Protein AF-A0A5E4MYR9-F1 (afdb_monomer)

Nearest PDB structures (foldseek):
  6zdt-assembly1_A  TM=9.716E-01  e=1.526E-05  Saccharomyces cerevisiae
  5gin-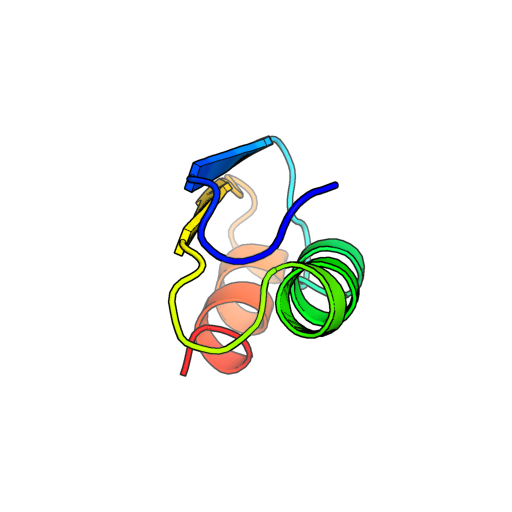assembly1_F  TM=9.532E-01  e=2.725E-04  Saccharolobus solfataricus
  1dl5-assembly1_A  TM=9.333E-01  e=2.630E-02  Thermotoga maritima
  3dh0-assembly1_A  TM=8.955E-01  e=1.851E-02  Aquifex aeolicus
  8h0t-assembly1_A-2  TM=8.730E-01  e=6.560E-02  Bacillus subtilis subsp. subtilis str. 168

pLDDT: mean 92.77, std 5.59, range [65.06, 96.75]

Structure (mmCIF, N/CA/C/O backbone):
data_AF-A0A5E4MYR9-F1
#
_entry.id   AF-A0A5E4MYR9-F1
#
loop_
_atom_site.group_PDB
_atom_site.id
_atom_site.type_symbol
_atom_site.label_atom_id
_atom_site.label_alt_id
_atom_site.label_comp_id
_atom_site.label_asym_id
_atom_site.label_entity_id
_atom_site.label_seq_id
_atom_site.pdbx_PDB_ins_code
_atom_site.Cartn_x
_atom_site.Cartn_y
_atom_site.Cartn_z
_atom_site.occupancy
_a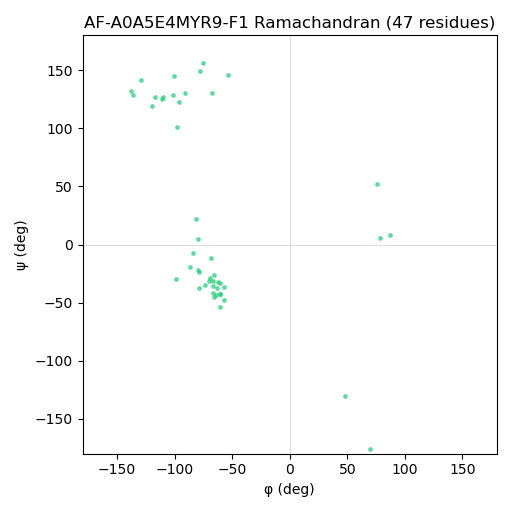tom_site.B_iso_or_equiv
_atom_site.auth_seq_id
_atom_site.auth_comp_id
_atom_site.auth_asym_id
_atom_site.auth_atom_id
_atom_site.pdbx_PDB_model_num
ATOM 1 N N . MET A 1 1 ? -5.266 10.881 9.611 1.00 65.06 1 MET A N 1
ATOM 2 C CA . MET A 1 1 ? -5.999 9.868 8.822 1.00 65.06 1 MET A CA 1
ATOM 3 C C . MET A 1 1 ? -6.970 9.193 9.761 1.00 65.06 1 MET A C 1
ATOM 5 O O . MET A 1 1 ? -6.583 8.927 10.891 1.00 65.06 1 MET A O 1
ATOM 9 N N . SER A 1 2 ? -8.213 9.009 9.331 1.00 78.75 2 SER A N 1
ATOM 10 C CA . SER A 1 2 ? -9.244 8.364 10.145 1.00 78.75 2 SER A CA 1
ATOM 11 C C . SER A 1 2 ? -9.407 6.912 9.697 1.00 78.75 2 SER A C 1
ATOM 13 O O . SER A 1 2 ? -9.302 6.663 8.491 1.00 78.75 2 SER A O 1
ATOM 15 N N . PRO A 1 3 ? -9.685 5.974 10.618 1.00 87.56 3 PRO A N 1
ATOM 16 C CA . PRO A 1 3 ? -10.050 4.613 10.248 1.00 87.56 3 PRO A CA 1
ATOM 17 C C . PRO A 1 3 ? -11.226 4.590 9.262 1.00 87.56 3 PRO A C 1
ATOM 19 O O . PRO A 1 3 ? -12.108 5.449 9.329 1.00 87.56 3 PRO A O 1
ATOM 22 N N . GLY A 1 4 ? -11.234 3.629 8.338 1.00 91.00 4 GLY A N 1
ATOM 23 C CA . GLY A 1 4 ? -12.340 3.439 7.388 1.00 91.00 4 GLY A CA 1
ATOM 24 C C . GLY A 1 4 ? -12.378 4.401 6.192 1.00 91.00 4 GLY A C 1
ATOM 25 O O . GLY A 1 4 ? -13.330 4.386 5.411 1.00 91.00 4 GLY A O 1
ATOM 26 N N . LEU A 1 5 ? -11.372 5.265 6.023 1.00 94.12 5 LEU A N 1
ATOM 27 C CA . LEU A 1 5 ? -11.294 6.164 4.869 1.00 94.12 5 LEU A CA 1
ATOM 28 C C . LEU A 1 5 ? -10.809 5.420 3.610 1.00 94.12 5 LEU A C 1
ATOM 30 O O . LEU A 1 5 ? -9.995 4.499 3.671 1.00 94.12 5 LEU A O 1
ATOM 34 N N . LYS A 1 6 ? -11.281 5.883 2.449 1.00 95.44 6 LYS A N 1
ATOM 35 C CA . LYS A 1 6 ? -10.783 5.492 1.128 1.00 95.44 6 LYS A CA 1
ATOM 36 C C . LYS A 1 6 ? -9.664 6.437 0.687 1.00 95.44 6 LYS A C 1
ATOM 38 O O . LYS A 1 6 ? -9.846 7.653 0.724 1.00 95.44 6 LYS A O 1
ATOM 43 N N . LEU A 1 7 ? -8.538 5.891 0.242 1.00 94.62 7 LEU A N 1
ATOM 44 C CA . LEU A 1 7 ? -7.344 6.641 -0.147 1.00 94.62 7 LEU A CA 1
ATOM 45 C C . LEU A 1 7 ? -6.844 6.218 -1.530 1.00 94.62 7 LEU A C 1
ATOM 47 O O . LEU A 1 7 ? -6.840 5.036 -1.850 1.00 94.62 7 LEU A O 1
ATOM 51 N N . LEU A 1 8 ? -6.377 7.177 -2.330 1.00 96.75 8 LEU A N 1
ATOM 52 C CA . LEU A 1 8 ? -5.679 6.942 -3.596 1.00 96.75 8 LEU A CA 1
ATOM 53 C C . LEU A 1 8 ? -4.208 7.337 -3.439 1.00 96.75 8 LEU A C 1
ATOM 55 O O . LEU A 1 8 ? -3.915 8.470 -3.058 1.00 96.75 8 LEU A O 1
ATOM 59 N N . TYR A 1 9 ? -3.297 6.417 -3.746 1.00 95.88 9 TYR A N 1
ATOM 60 C CA . TYR A 1 9 ? -1.853 6.630 -3.705 1.00 95.88 9 TYR A CA 1
ATOM 61 C C . TYR A 1 9 ? -1.254 6.405 -5.095 1.00 95.88 9 TYR A C 1
ATOM 63 O O . TYR A 1 9 ? -1.357 5.313 -5.654 1.00 95.88 9 TYR A O 1
ATOM 71 N N . LEU A 1 10 ? -0.628 7.439 -5.658 1.00 96.69 10 LEU A N 1
ATOM 72 C CA . LEU A 1 10 ? -0.041 7.411 -6.998 1.00 96.69 10 LEU A CA 1
ATOM 73 C C . LEU A 1 10 ? 1.476 7.230 -6.907 1.00 96.69 10 LEU A C 1
ATOM 75 O O . LEU A 1 10 ? 2.135 7.983 -6.195 1.00 96.69 10 LEU A O 1
ATOM 79 N N . GLY A 1 11 ? 2.020 6.258 -7.640 1.00 95.50 11 GLY A N 1
ATOM 80 C CA . GLY A 1 11 ? 3.439 5.904 -7.569 1.00 95.50 11 GLY A CA 1
ATOM 81 C C . GLY A 1 11 ? 3.756 5.101 -6.310 1.00 95.50 11 GLY A C 1
ATOM 82 O O . GLY A 1 11 ? 4.628 5.477 -5.531 1.00 95.50 11 GLY A O 1
ATOM 83 N N . ALA A 1 12 ? 3.006 4.022 -6.075 1.00 96.19 12 ALA A N 1
ATOM 84 C CA . ALA A 1 12 ? 3.150 3.191 -4.880 1.00 96.19 12 ALA A CA 1
ATOM 85 C C . ALA A 1 12 ? 4.468 2.396 -4.827 1.00 96.19 12 ALA A C 1
ATOM 87 O O . ALA A 1 12 ? 4.798 1.860 -3.765 1.00 96.19 12 ALA A O 1
ATOM 88 N N . ALA A 1 13 ? 5.226 2.336 -5.928 1.00 95.88 13 ALA A N 1
ATOM 89 C CA . ALA A 1 13 ? 6.452 1.562 -6.056 1.00 95.88 13 ALA A CA 1
ATOM 90 C C . ALA A 1 13 ? 6.242 0.127 -5.541 1.00 95.88 13 ALA A C 1
ATOM 92 O O . ALA A 1 13 ? 5.284 -0.529 -5.931 1.00 95.88 13 ALA A O 1
ATOM 93 N N . ASN A 1 14 ? 7.120 -0.371 -4.672 1.00 95.44 14 ASN A N 1
ATOM 94 C CA . ASN A 1 14 ? 7.021 -1.710 -4.082 1.00 95.44 14 ASN A CA 1
ATOM 95 C C . ASN A 1 14 ? 6.029 -1.808 -2.905 1.00 95.44 14 ASN A C 1
ATOM 97 O O . ASN A 1 14 ? 5.952 -2.844 -2.252 1.00 95.44 14 ASN A O 1
ATOM 101 N N . GLY A 1 15 ? 5.299 -0.737 -2.599 1.00 95.62 15 GLY A N 1
ATOM 102 C CA . GLY A 1 15 ? 4.201 -0.759 -1.642 1.00 95.62 15 GLY A CA 1
ATOM 103 C C . GLY A 1 15 ? 4.558 -0.533 -0.168 1.00 95.62 15 GLY A C 1
ATOM 104 O O . GLY A 1 15 ? 3.669 -0.636 0.675 1.00 95.62 15 GLY A O 1
ATOM 105 N N . ILE A 1 16 ? 5.799 -0.158 0.174 1.00 96.12 16 ILE A N 1
ATOM 106 C CA . ILE A 1 16 ? 6.208 0.092 1.577 1.00 96.12 16 ILE A CA 1
ATOM 107 C C . ILE A 1 16 ? 5.329 1.163 2.242 1.00 96.12 16 ILE A C 1
ATOM 109 O O . ILE A 1 16 ? 4.816 0.963 3.341 1.00 96.12 16 ILE A O 1
ATOM 113 N N . THR A 1 17 ? 5.117 2.296 1.568 1.00 95.50 17 THR A N 1
ATOM 114 C CA . THR A 1 17 ? 4.332 3.399 2.140 1.00 95.50 17 THR A CA 1
ATOM 115 C C . THR A 1 17 ? 2.872 3.008 2.333 1.00 95.50 17 THR A C 1
ATOM 117 O O . THR A 1 17 ? 2.303 3.270 3.388 1.00 95.50 17 THR A O 1
ATOM 120 N N . VAL A 1 18 ? 2.254 2.366 1.335 1.00 95.56 18 VAL A N 1
ATOM 121 C CA . VAL A 1 18 ? 0.833 1.992 1.416 1.00 95.56 18 VAL A CA 1
ATOM 122 C C . VAL A 1 18 ? 0.586 0.879 2.437 1.00 95.56 18 VAL A C 1
ATOM 124 O O . VAL A 1 18 ? -0.464 0.895 3.069 1.00 95.56 18 VAL A O 1
ATOM 127 N N . SER A 1 19 ? 1.565 -0.001 2.679 1.00 94.69 19 SER A N 1
ATOM 128 C CA . SER A 1 19 ? 1.520 -0.982 3.772 1.00 94.69 19 SER A CA 1
ATOM 129 C C . SER A 1 19 ? 1.567 -0.322 5.150 1.00 94.69 19 SER A C 1
ATOM 131 O O . SER A 1 19 ? 0.897 -0.775 6.065 1.00 94.69 19 SER A O 1
ATOM 133 N N . HIS A 1 20 ? 2.312 0.769 5.321 1.00 93.81 20 HIS A N 1
ATOM 134 C CA . HIS A 1 20 ? 2.271 1.495 6.591 1.00 93.81 20 HIS A CA 1
ATOM 135 C C . HIS A 1 20 ? 0.960 2.278 6.756 1.00 93.81 20 HIS A C 1
ATOM 137 O O . HIS A 1 20 ? 0.406 2.396 7.846 1.00 93.81 20 HIS A O 1
ATOM 143 N N . VAL A 1 21 ? 0.425 2.804 5.651 1.00 94.12 21 VAL A N 1
ATOM 144 C CA . VAL A 1 21 ? -0.863 3.509 5.640 1.00 94.12 21 VAL A CA 1
ATOM 145 C C . VAL A 1 21 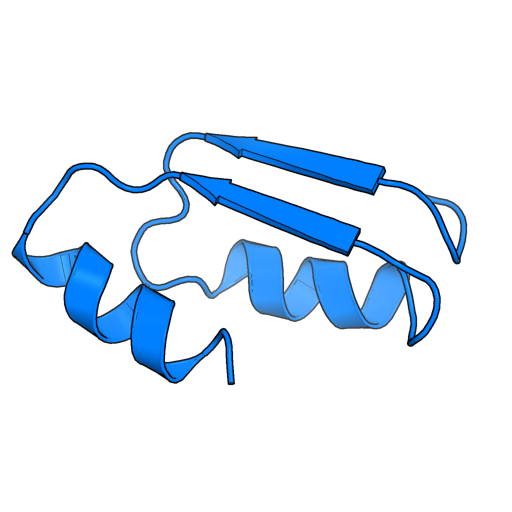? -2.033 2.564 5.943 1.00 94.12 21 VAL A C 1
ATOM 147 O O . VAL A 1 21 ? -2.998 3.009 6.567 1.00 94.12 21 VAL A O 1
ATOM 150 N N . SER A 1 22 ? -1.969 1.280 5.568 1.00 94.00 22 SER A N 1
ATOM 151 C CA . SER A 1 22 ? -3.038 0.320 5.887 1.00 94.00 22 SER A CA 1
ATOM 152 C C . SER A 1 22 ? -3.206 0.114 7.387 1.00 94.00 22 SER A C 1
ATOM 154 O O . SER A 1 22 ? -4.342 0.071 7.858 1.00 94.00 22 SER A O 1
ATOM 156 N N . ASP A 1 23 ? -2.109 0.104 8.148 1.00 94.19 23 ASP A N 1
ATOM 157 C CA . ASP A 1 23 ? -2.159 -0.002 9.613 1.00 94.19 23 ASP A CA 1
ATOM 158 C C . ASP A 1 23 ? -2.924 1.173 10.244 1.00 94.19 23 ASP A C 1
ATOM 160 O O . ASP A 1 23 ? -3.618 1.018 11.247 1.00 94.19 23 ASP A O 1
ATOM 164 N N . VAL A 1 24 ? -2.840 2.358 9.630 1.00 94.19 24 VAL A N 1
ATOM 165 C CA . VAL A 1 24 ? -3.519 3.574 10.100 1.00 94.19 24 VAL A CA 1
ATOM 166 C C . VAL A 1 24 ? -5.002 3.588 9.720 1.00 94.19 24 VAL A C 1
ATOM 168 O O . VAL A 1 24 ? -5.834 4.085 10.483 1.00 94.19 24 VAL A O 1
ATOM 171 N N . LEU A 1 25 ? -5.350 3.085 8.533 1.00 93.81 25 LEU A N 1
ATOM 172 C CA . LEU A 1 25 ? -6.734 3.057 8.047 1.00 93.81 25 LEU A CA 1
ATOM 173 C C . LEU A 1 25 ? -7.558 1.918 8.661 1.00 93.81 25 LEU A C 1
ATOM 175 O O . LEU A 1 25 ? -8.786 2.027 8.733 1.00 93.81 25 LEU A O 1
ATOM 179 N N . GLY A 1 26 ? -6.892 0.862 9.127 1.00 93.19 26 GLY A N 1
ATOM 180 C CA . GLY A 1 26 ? -7.530 -0.292 9.744 1.00 93.19 26 GLY A CA 1
ATOM 181 C C . GLY A 1 26 ? -8.329 -1.151 8.753 1.00 93.19 26 GLY A C 1
ATOM 182 O O . GLY A 1 26 ? -8.339 -0.883 7.551 1.00 93.19 26 GLY A O 1
ATOM 183 N N . PRO A 1 27 ? -9.024 -2.188 9.252 1.00 93.62 27 PRO A N 1
ATOM 184 C CA . PRO A 1 27 ? -9.672 -3.209 8.420 1.00 93.62 27 PRO A CA 1
ATOM 185 C C . PRO A 1 27 ? -10.826 -2.682 7.558 1.00 93.62 27 PRO A C 1
ATOM 187 O O . PRO A 1 27 ? -11.105 -3.238 6.503 1.00 93.62 27 PRO A O 1
ATOM 190 N N . GLU A 1 28 ? -11.473 -1.594 7.978 1.00 94.00 28 GLU A N 1
ATOM 191 C CA . GLU A 1 28 ? -12.550 -0.944 7.217 1.00 94.00 28 GLU A CA 1
ATOM 192 C C . GLU A 1 28 ? -12.016 0.035 6.154 1.00 94.00 28 GLU A C 1
ATOM 194 O O . GLU A 1 28 ? -12.778 0.629 5.387 1.00 94.00 28 GLU A O 1
ATOM 199 N N . GLY A 1 29 ? -10.703 0.278 6.149 1.00 94.56 29 GLY A N 1
ATOM 200 C CA . GLY A 1 29 ? -10.028 1.176 5.225 1.00 94.56 29 GLY A CA 1
ATOM 201 C C . GLY A 1 29 ? -9.875 0.591 3.825 1.00 94.56 29 GLY A C 1
ATOM 202 O O . GLY A 1 29 ? -9.830 -0.621 3.637 1.00 94.56 29 GLY A O 1
ATOM 203 N N . LEU A 1 30 ? -9.736 1.462 2.823 1.00 95.06 30 LEU A N 1
ATOM 204 C CA . LEU A 1 30 ? -9.469 1.034 1.449 1.00 95.06 30 LEU A CA 1
ATOM 205 C C . LEU A 1 30 ? -8.385 1.895 0.809 1.00 95.06 30 LEU A C 1
ATOM 207 O O . LEU A 1 30 ? -8.491 3.121 0.793 1.00 95.06 30 LEU A O 1
ATOM 211 N N . ILE A 1 31 ? -7.369 1.255 0.232 1.00 95.62 31 ILE A N 1
ATOM 212 C CA . ILE A 1 31 ? -6.282 1.929 -0.480 1.00 95.62 31 ILE A CA 1
ATOM 213 C C . ILE A 1 31 ? -6.302 1.507 -1.947 1.00 95.62 31 ILE A C 1
ATOM 215 O O . ILE A 1 31 ? -6.231 0.327 -2.271 1.00 95.62 31 ILE A O 1
ATOM 219 N N . TYR A 1 32 ? -6.332 2.490 -2.837 1.00 96.00 32 TYR A N 1
ATOM 220 C CA . TYR A 1 32 ? -6.064 2.328 -4.258 1.00 96.00 32 TYR A CA 1
ATOM 221 C C . TYR A 1 32 ? -4.611 2.719 -4.514 1.00 96.00 32 TYR A C 1
ATOM 223 O O . TYR A 1 32 ? -4.279 3.902 -4.551 1.00 96.00 32 TYR A O 1
ATOM 231 N N . ALA A 1 33 ? -3.734 1.730 -4.649 1.00 96.44 33 ALA A N 1
ATOM 232 C CA . ALA A 1 33 ? -2.324 1.942 -4.951 1.00 96.44 33 ALA A CA 1
ATOM 233 C C . ALA A 1 33 ? -2.086 1.801 -6.460 1.00 96.44 33 ALA A C 1
ATOM 235 O O . ALA A 1 33 ? -2.403 0.768 -7.046 1.00 96.44 33 ALA A O 1
ATOM 236 N N . VAL A 1 34 ? -1.536 2.838 -7.092 1.00 96.44 34 VAL A N 1
ATOM 237 C CA . VAL A 1 34 ? -1.222 2.848 -8.527 1.00 96.44 34 VAL A CA 1
ATOM 238 C C . VAL A 1 34 ? 0.285 2.814 -8.713 1.00 96.44 34 VAL A C 1
ATOM 240 O O . VAL A 1 34 ? 0.996 3.675 -8.199 1.00 96.44 34 VAL A O 1
ATOM 243 N N . GLU A 1 35 ? 0.761 1.856 -9.500 1.00 96.31 35 GLU A N 1
ATOM 244 C CA . GLU A 1 35 ? 2.149 1.767 -9.938 1.00 96.31 35 GLU A CA 1
ATOM 245 C C . GLU A 1 35 ? 2.192 1.370 -11.416 1.00 96.31 35 GLU A C 1
AT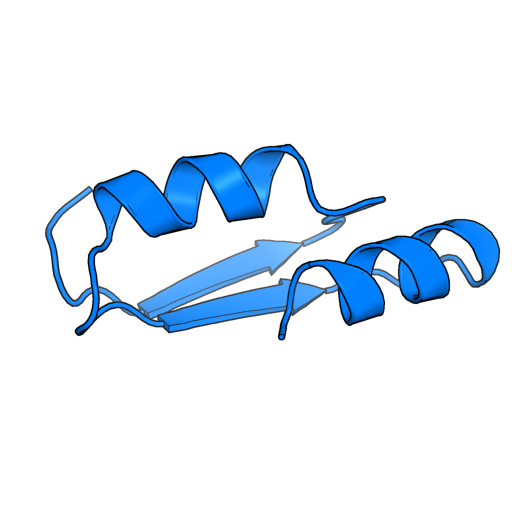OM 247 O O . GLU A 1 35 ? 1.491 0.452 -11.838 1.00 96.31 35 GLU A O 1
ATOM 252 N N . PHE A 1 36 ? 2.989 2.089 -12.208 1.00 93.75 36 PHE A N 1
ATOM 253 C CA . PHE A 1 36 ? 3.097 1.863 -13.652 1.00 93.75 36 PHE A CA 1
ATOM 254 C C . PHE A 1 36 ? 4.318 1.018 -14.017 1.00 93.75 36 PHE A C 1
ATOM 256 O O . PHE A 1 36 ? 4.320 0.307 -15.023 1.00 93.75 36 PHE A O 1
ATOM 263 N N . SER A 1 37 ? 5.384 1.099 -13.225 1.00 94.25 37 SER A N 1
ATOM 264 C CA . SER A 1 37 ? 6.615 0.388 -13.523 1.00 94.25 37 SER A CA 1
ATOM 265 C C . SER A 1 37 ? 6.416 -1.119 -13.393 1.00 94.25 37 SER A C 1
ATOM 267 O O . SER A 1 37 ? 5.931 -1.640 -12.390 1.00 94.25 37 SER A O 1
ATOM 269 N N . HIS A 1 38 ? 6.850 -1.836 -14.427 1.00 88.94 38 HIS A N 1
ATOM 270 C CA . HIS A 1 38 ? 6.688 -3.283 -14.492 1.00 88.94 38 HIS A CA 1
ATOM 271 C C . HIS A 1 38 ? 7.397 -3.990 -13.331 1.00 88.94 38 HIS A C 1
ATOM 273 O O . HIS A 1 38 ? 6.834 -4.874 -12.698 1.00 88.94 38 HIS A O 1
ATOM 279 N N . ARG A 1 39 ? 8.617 -3.540 -13.002 1.00 92.88 39 ARG A N 1
ATOM 280 C CA . ARG A 1 39 ? 9.427 -4.120 -11.926 1.00 92.88 39 ARG A CA 1
ATOM 281 C C . ARG A 1 39 ? 8.738 -4.013 -10.566 1.00 92.88 39 ARG A C 1
ATOM 283 O O . ARG A 1 39 ? 8.596 -5.028 -9.896 1.00 92.88 39 ARG A O 1
ATOM 29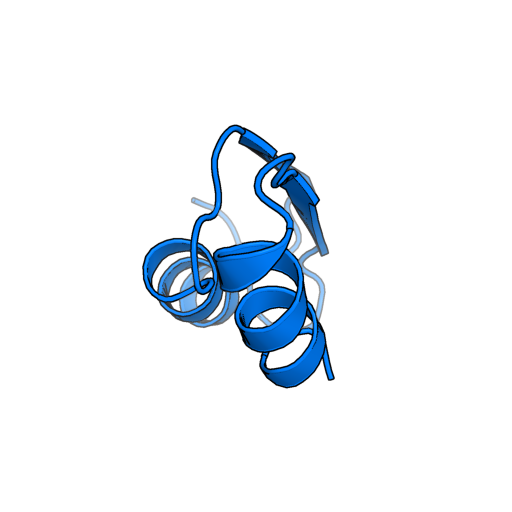0 N N . PHE A 1 40 ? 8.327 -2.811 -10.160 1.00 91.94 40 PHE A N 1
ATOM 291 C CA . PHE A 1 40 ? 7.752 -2.612 -8.829 1.00 91.94 40 PHE A CA 1
ATOM 292 C C . PHE A 1 40 ? 6.284 -3.036 -8.739 1.00 91.94 40 PHE A C 1
ATOM 294 O O . PHE A 1 40 ? 5.832 -3.391 -7.655 1.00 91.94 40 PHE A O 1
ATOM 301 N N . GLY A 1 41 ? 5.561 -3.094 -9.863 1.00 91.12 41 GLY A N 1
ATOM 302 C CA . GLY A 1 41 ? 4.196 -3.619 -9.900 1.00 91.12 41 GLY A CA 1
ATOM 303 C C . GLY A 1 41 ? 4.086 -5.055 -9.370 1.00 91.12 41 GLY A C 1
ATOM 304 O O . GLY A 1 41 ? 3.132 -5.369 -8.663 1.00 91.12 41 GLY A O 1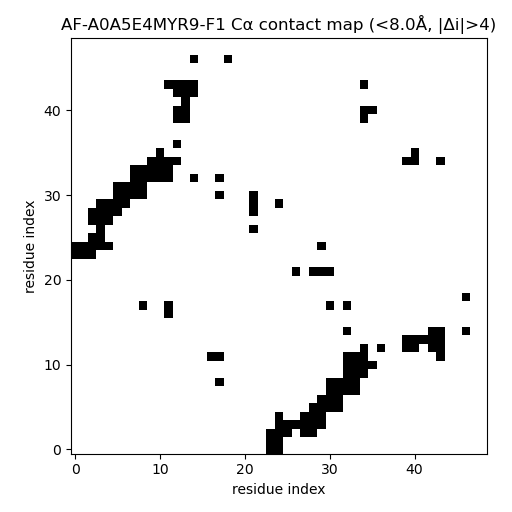
ATOM 305 N N . HIS A 1 42 ? 5.078 -5.915 -9.630 1.00 91.50 42 HIS A N 1
ATOM 306 C CA . HIS A 1 42 ? 5.108 -7.274 -9.072 1.00 91.50 42 HIS A CA 1
ATOM 307 C C . HIS A 1 42 ? 5.223 -7.287 -7.543 1.00 91.50 42 HIS A C 1
ATOM 309 O O . HIS A 1 42 ? 4.516 -8.045 -6.878 1.00 91.50 42 HIS A O 1
ATOM 315 N N . ASP A 1 43 ? 6.090 -6.439 -6.986 1.00 93.38 43 ASP A N 1
ATOM 316 C CA . ASP A 1 43 ? 6.274 -6.322 -5.538 1.00 93.38 43 ASP A CA 1
ATOM 317 C C . ASP A 1 43 ? 5.010 -5.757 -4.875 1.00 93.38 43 ASP A C 1
ATOM 319 O O . ASP A 1 43 ? 4.553 -6.283 -3.860 1.00 93.38 43 ASP A O 1
ATOM 323 N N . LEU A 1 44 ? 4.385 -4.755 -5.502 1.00 94.94 44 LEU A N 1
ATOM 324 C CA . LEU A 1 44 ? 3.138 -4.158 -5.028 1.00 94.94 44 LEU A CA 1
ATOM 325 C C . LEU A 1 44 ? 1.988 -5.174 -4.951 1.00 94.94 44 LEU A C 1
ATOM 327 O O . LEU A 1 44 ? 1.251 -5.201 -3.969 1.00 94.94 44 LEU A O 1
ATOM 331 N N . ILE A 1 45 ? 1.839 -6.041 -5.957 1.00 93.06 45 ILE A N 1
ATOM 332 C 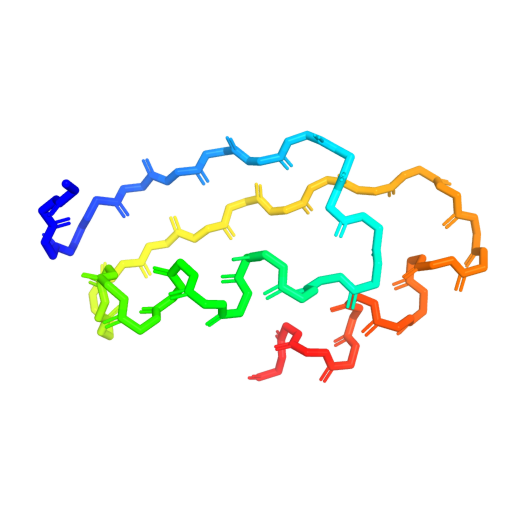CA . ILE A 1 45 ? 0.808 -7.096 -5.952 1.00 93.06 45 ILE A CA 1
ATOM 333 C C . ILE A 1 45 ? 1.028 -8.079 -4.795 1.00 93.06 45 ILE A C 1
ATOM 335 O O . ILE A 1 45 ? 0.066 -8.612 -4.246 1.00 93.06 45 ILE A O 1
ATOM 339 N N . ASN A 1 46 ? 2.279 -8.329 -4.401 1.00 92.25 46 ASN A N 1
ATOM 340 C CA . ASN A 1 46 ? 2.566 -9.241 -3.297 1.00 92.25 46 ASN A CA 1
ATOM 341 C C . ASN A 1 46 ? 2.145 -8.694 -1.932 1.00 92.25 46 ASN A C 1
ATOM 343 O O . ASN A 1 46 ? 1.785 -9.501 -1.077 1.00 92.25 46 ASN A O 1
ATOM 347 N N . VAL A 1 47 ? 2.179 -7.373 -1.735 1.00 91.62 47 VAL A N 1
ATOM 348 C CA . VAL A 1 47 ? 1.726 -6.735 -0.486 1.00 91.62 47 VAL A CA 1
ATOM 349 C C . VAL A 1 47 ? 0.226 -6.440 -0.470 1.00 91.62 47 VAL A C 1
ATOM 351 O O . VAL A 1 47 ? -0.340 -6.277 0.601 1.00 91.62 47 VAL A O 1
ATOM 354 N N . ALA A 1 48 ? -0.435 -6.400 -1.629 1.00 88.50 48 ALA A N 1
ATOM 355 C CA . ALA A 1 48 ? -1.878 -6.173 -1.752 1.00 88.50 48 ALA A CA 1
ATOM 356 C C . ALA A 1 48 ? -2.734 -7.441 -1.512 1.00 88.50 48 ALA A C 1
ATOM 358 O O . ALA A 1 48 ? -3.851 -7.530 -2.025 1.00 88.50 48 ALA A O 1
ATOM 359 N N . LYS A 1 49 ? -2.187 -8.433 -0.802 1.00 75.88 49 LYS A N 1
ATOM 360 C CA . LYS A 1 49 ? -2.832 -9.719 -0.502 1.00 75.88 49 LYS A CA 1
ATOM 361 C C . LYS 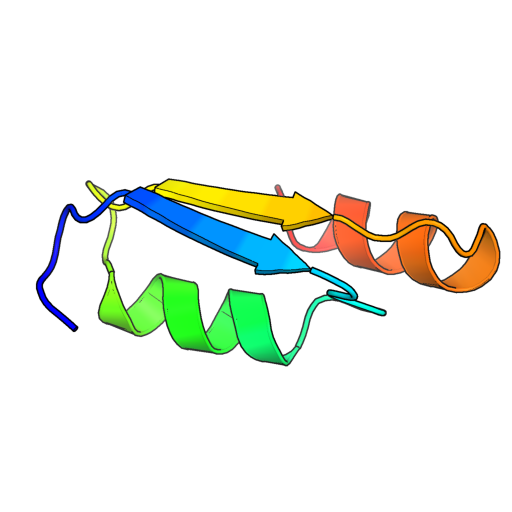A 1 49 ? -3.586 -9.691 0.818 1.00 75.88 49 LYS A C 1
ATOM 363 O O . LYS A 1 49 ? -3.127 -8.984 1.738 1.00 75.88 49 LYS A O 1
#

Radius of gyration: 10.48 Å; Cα contacts (8 Å, |Δi|>4): 75; chains: 1; bounding box: 22×20×25 Å

Mean predicted aligned error: 2.96 Å

Sequence (49 aa):
MSPGLKLLYLGAANGITVSHVSDVLGPEGLIYAVEFSHRFGHDLINVAK

InterPro domains:
  IPR000692 rRNA 2'-O-methyltransferase fibrillarin-like [PF01269] (1-49)
  IPR000692 rRNA 2'-O-methyltransferase fibrillarin-like [PR00052] (4-25)
  IPR000692 rRNA 2'-O-methyltransferase fibrillarin-like [PR00052] (29-46)
  IPR001678 SAM-dependent methyltransferase RsmB-F/NOP2-type domain [PS51686] (1-49)
  IPR029063 S-adenosyl-L-methionine-dependent methyltransferase superfamily [G3DSA:3.40.50.150] (1-49)
  IPR029063 S-adenosyl-L-methionine-dependent methyltransferase superfamily [SSF53335] (2-45)

Organism: NCBI:txid506608

Foldseek 3Di:
DAALEEEEAEQCFLPPVVLVVCVRNDPNYHYHYDHDDPVSVVSNVVSVD

Solvent-accessible surface area (backbone atoms only — not comparable to full-atom values): 2886 Å² total; per-residue (Å²): 133,58,66,48,44,77,46,80,42,82,70,37,46,57,28,66,67,59,58,58,48,45,71,58,19,41,93,69,29,43,76,48,73,39,54,84,53,72,75,31,38,57,44,26,57,67,69,74,108

Secondary structure (DSSP, 8-state):
--TT-EEEEE--TTSHHHHHHHHHH-TT-EEEEE---HHHHHHHHHH--

=== Feature glossary ===
Legend for the data blocks above and below:

— What the protein is —

The amino-acid sequence is the protein's primary structure: the linear order of residues from the N-terminus to the C-terminus, written in one-letter code. Everything else here — the 3D coordinates, the secondary structure, the domain annotations — is ultimately a consequence of this string.

Database cross-references. InterPro integrates a dozen domain/family signature databases into unified entries with residue-range hits. GO terms attach function/process/location labels with evidence codes. CATH codes position the fold in a four-level structural taxonomy. Organism is the NCBI-taxonomy species name.

— Where its atoms are —

The mmCIF block holds the 3D Cartesian coordinates of each backbone atom (N, Cα, C, O) in ångströms. mmCIF is the PDB's canonical archive format — a tagged-loop text representation of the atomic model.

The six renders are orthographic views along the three Cartesian axes in both directions. Representation (cartoon, sticks, or surface) and color scheme (sequence-rainbow or by-chain) vary across proteins so the training set covers all the common visualization conventions.

— Local backbone conformation —

Secondary structure is the local, repeating backbone conformation. DSSP classifies it into eight states by reading the hydrogen-bond network: three helix types (H, G, I), two β types (E, B), two non-regular types (T, S), and unstructured coil (-).

SS3 is a coarse helix/strand/coil call (letters a/b/c) made by the P-SEA algorithm from inter-Cα distances and dihedrals. It is less detailed than DSSP but needs only Cα positions.

Backbone dihedral angles. Every residue except chain termini has a φ (preceding-C → N → Cα → C) and a ψ (N → Cα → C → next-N). They are reported in degrees following the IUPAC sign convention. Secondary structure is essentially a statement about which (φ, ψ) basin each residue occupies.

— Global shape and packing —

The geometric summary reports three shape descriptors. Rg (radius of gyration) measures how spread out the Cα atoms are about their centre of mass; compact globular proteins have small Rg, elongated or unfolded ones large. Cα contacts (<8 Å, |i−j|>4) count long-range residue pairs in spatial proximity — high for tightly packed folds, near zero for rods or random coil. The bounding-box extents give the protein's footprint along x, y, z in Å.

Solvent accessibility: the surface area of each residue that a 1.4 Å water probe can touch, in Å². When only backbone atoms are present the absolute values are lower than full-atom SASA (side chains contribute most of the area) and are flagged as backbone-only.

Plot images: a contact map (which residues are close in 3D, as an N×N binary image), a Ramachandran scatter (backbone torsion angles, revealing secondary-structure composition at a glance), and — for AlphaFold structures — a PAE heatmap (pairwise prediction confidence).

— Structural neighborhood —

Foldseek's 3Di representation compresses backbone geometry into a per-residue letter drawn from a learned twenty-state alphabet. It captures the tertiary interaction pattern around each residue — which residues are packed against it in space, regardless of where they are in sequence.

Structural nearest neighbors (via Foldseek easy-search vs the PDB). Reported per hit: target PDB id, E-value, and alignment TM-score. A TM-score above ~0.5 is the conventional threshold for 'same fold'.

— Confidence and disorder —

pLDDT (predicted Local Distance Difference Test) is AlphaFold's per-residue confidence score, ranging from 0 to 100. Values above 90 indicate high confidence (typically well-packed cores); 70–90 is confident; 50–70 low confidence; below 50 usually means the region is disordered or the prediction is unreliable there. AlphaFold stores pLDDT in the mmCIF B-factor column.

For experimental (PDB) structures, the B-factor (temperature factor) quantifies the positional spread of each atom in the crystal — a combination of thermal vibration and static disorder — in units of Å². High B-factors mark flexible loops or poorly resolved regions; low B-factors mark the rigid, well-ordered core.

Predicted Aligned Error (PAE) is an AlphaFold confidence matrix: entry (i, j) is the expected error in the position of residue j, in ångströms, when the prediction is superimposed on the true structure at residue i. Low PAE within a block of residues means that block is int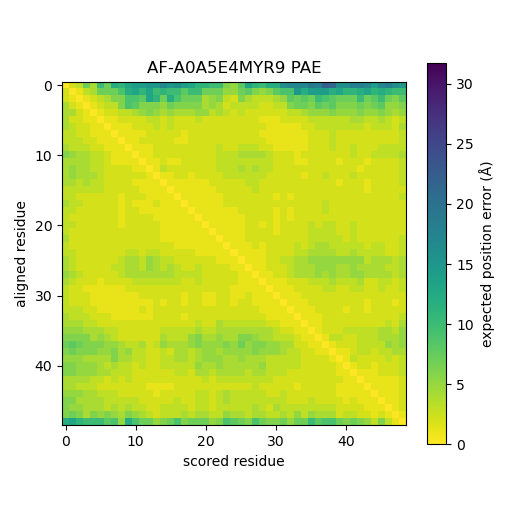ernally rigid and well-predicted; high PAE between two blocks means their relative placement is uncertain even if each block individually is confident.